Protein AF-A0A5C2HHF9-F1 (afdb_monomer_lite)

Structure (mmCIF, N/CA/C/O backbone):
data_AF-A0A5C2HHF9-F1
#
_entry.id   AF-A0A5C2HHF9-F1
#
loop_
_atom_site.group_PDB
_atom_site.id
_atom_site.type_symbol
_atom_site.label_atom_id
_atom_site.label_alt_id
_atom_site.label_comp_id
_atom_site.label_asym_id
_atom_site.label_entity_id
_atom_site.label_seq_id
_atom_site.pdbx_PDB_ins_code
_atom_site.Cartn_x
_atom_site.Cartn_y
_atom_site.Cartn_z
_atom_site.occupancy
_atom_site.B_iso_or_equiv
_atom_site.auth_seq_id
_atom_site.auth_comp_id
_atom_site.auth_asym_id
_atom_site.auth_atom_id
_atom_site.pdbx_PDB_model_num
ATOM 1 N N . MET A 1 1 ? 2.596 21.472 21.378 1.00 38.34 1 MET A N 1
ATOM 2 C CA . MET A 1 1 ? 2.344 20.037 21.620 1.00 38.34 1 MET A CA 1
ATOM 3 C C . MET A 1 1 ? 0.840 19.852 21.558 1.00 38.34 1 MET A C 1
ATOM 5 O O . MET A 1 1 ? 0.158 20.350 22.442 1.00 38.34 1 MET A O 1
ATOM 9 N N . ASN A 1 2 ? 0.321 19.282 20.470 1.00 41.94 2 ASN A N 1
ATOM 10 C CA . ASN A 1 2 ? -1.107 18.980 20.366 1.00 41.94 2 ASN A CA 1
ATOM 11 C C . ASN A 1 2 ? -1.392 17.816 21.315 1.00 41.94 2 ASN A C 1
ATOM 13 O O . ASN A 1 2 ? -0.843 16.734 21.125 1.00 41.94 2 ASN A O 1
ATOM 17 N N . SER A 1 3 ? -2.190 18.046 22.356 1.00 51.16 3 SER A N 1
ATOM 18 C CA . SER A 1 3 ? -2.715 16.952 23.170 1.00 51.16 3 SER A CA 1
ATOM 19 C C . SER A 1 3 ? -3.485 15.994 22.254 1.00 51.16 3 SER A C 1
ATOM 21 O O . SER A 1 3 ? -4.257 16.481 21.419 1.00 51.16 3 SER A O 1
ATOM 23 N N . PRO A 1 4 ? -3.300 14.666 22.368 1.00 59.84 4 PRO A N 1
ATOM 24 C CA . PRO A 1 4 ? -4.126 13.726 21.628 1.00 59.84 4 PRO A CA 1
ATOM 25 C C . PRO A 1 4 ? -5.581 14.012 21.994 1.00 59.84 4 PRO A C 1
ATOM 27 O O . PRO A 1 4 ? -5.939 14.065 23.172 1.00 59.84 4 PRO A O 1
ATOM 30 N N . SER A 1 5 ? -6.395 14.310 20.985 1.00 61.56 5 SER A N 1
ATOM 31 C CA . SER A 1 5 ? -7.818 14.558 21.184 1.00 61.56 5 SER A CA 1
ATOM 32 C C . SER A 1 5 ? -8.440 13.254 21.665 1.00 61.56 5 SER A C 1
ATOM 34 O O . SER A 1 5 ? -8.546 12.297 20.904 1.00 61.56 5 SER A O 1
ATOM 36 N N . THR A 1 6 ? -8.780 13.185 22.948 1.00 74.19 6 THR A N 1
ATOM 37 C CA . THR A 1 6 ? -9.509 12.050 23.503 1.00 74.19 6 THR A CA 1
ATOM 38 C C . THR A 1 6 ? -10.908 12.019 22.908 1.00 74.19 6 THR A C 1
ATOM 40 O O . THR A 1 6 ? -11.568 13.053 22.765 1.00 74.19 6 THR A O 1
ATOM 43 N N . ILE A 1 7 ? -11.363 10.821 22.542 1.00 79.81 7 ILE A N 1
ATOM 44 C CA . ILE A 1 7 ? -12.740 10.609 22.101 1.00 79.81 7 ILE A CA 1
ATOM 45 C C . ILE A 1 7 ? -13.680 11.077 23.218 1.00 79.81 7 ILE A C 1
ATOM 47 O O . ILE A 1 7 ? -13.432 10.835 24.399 1.00 79.81 7 ILE A O 1
ATOM 51 N N . ASN A 1 8 ? -14.756 11.778 22.847 1.00 88.31 8 ASN A N 1
ATOM 52 C CA . ASN A 1 8 ? -15.758 12.237 23.803 1.00 88.31 8 ASN A CA 1
ATOM 53 C C . ASN A 1 8 ? -16.368 11.020 24.537 1.00 88.31 8 ASN A C 1
ATOM 55 O O . ASN A 1 8 ? -17.018 10.199 23.886 1.00 88.31 8 ASN A O 1
ATOM 59 N N . PRO A 1 9 ? -16.254 10.917 25.876 1.00 88.25 9 PRO A N 1
ATOM 60 C CA . PRO A 1 9 ? -16.752 9.757 26.620 1.00 88.25 9 PRO A CA 1
ATOM 61 C C . PRO A 1 9 ? -18.261 9.524 26.475 1.00 88.25 9 PRO A C 1
ATOM 63 O O . PRO A 1 9 ? -18.741 8.399 26.598 1.00 88.25 9 PRO A O 1
ATOM 66 N N . GLN A 1 10 ? -19.034 10.587 26.229 1.00 90.62 10 GLN A N 1
ATOM 67 C CA . GLN A 1 10 ? -20.471 10.475 25.992 1.00 90.62 10 GLN A CA 1
ATOM 68 C C . GLN A 1 10 ? -20.766 9.856 24.624 1.00 90.62 10 GLN A C 1
ATOM 70 O O . GLN A 1 10 ? -21.695 9.061 24.508 1.00 90.62 10 GLN A O 1
ATOM 75 N N . PHE A 1 11 ? -19.968 10.198 23.610 1.00 90.62 11 PHE A N 1
ATOM 76 C CA . PHE A 1 11 ? -20.061 9.590 22.287 1.00 90.62 11 PHE A CA 1
ATOM 77 C C . PHE A 1 11 ? -19.707 8.105 22.360 1.00 90.62 11 PHE A C 1
ATOM 79 O O . PHE A 1 11 ? -20.483 7.280 21.895 1.00 90.62 11 PHE A O 1
ATOM 86 N N . GLU A 1 12 ? -18.605 7.759 23.031 1.00 90.19 12 GLU A N 1
ATOM 87 C CA . GLU A 1 12 ? -18.181 6.367 23.212 1.00 90.19 12 GLU A CA 1
ATOM 88 C C . GLU A 1 12 ? -19.276 5.514 23.869 1.00 90.19 12 GLU A C 1
ATOM 90 O O . GLU A 1 12 ? -19.665 4.483 23.329 1.00 90.19 12 GLU A O 1
ATOM 95 N N . LYS A 1 13 ? -19.891 5.999 24.956 1.00 90.19 13 LYS A N 1
ATOM 96 C CA . LYS A 1 13 ? -21.026 5.309 25.597 1.00 90.19 13 LYS A CA 1
ATOM 97 C C . LYS A 1 13 ? -22.228 5.099 24.674 1.00 90.19 13 LYS A C 1
ATOM 99 O O . LYS A 1 13 ? -22.957 4.129 24.862 1.00 90.19 13 LYS A O 1
ATOM 104 N N . GLN A 1 14 ? -22.471 6.012 23.734 1.00 92.94 14 GLN A N 1
ATOM 105 C CA . GLN A 1 14 ? -23.592 5.919 22.797 1.00 92.94 14 GLN A CA 1
ATOM 106 C C . GLN A 1 14 ? -23.310 4.940 21.658 1.00 92.94 14 GLN A C 1
ATOM 108 O O . GLN A 1 14 ? -24.219 4.223 21.248 1.00 92.94 14 GLN A O 1
ATOM 113 N N . VAL A 1 15 ? -22.076 4.902 21.151 1.00 93.50 15 VAL A N 1
ATOM 114 C CA . VAL A 1 15 ? -21.739 4.080 19.983 1.00 93.50 15 VAL A CA 1
ATOM 115 C C . VAL A 1 15 ? -21.319 2.663 20.344 1.00 93.50 15 VAL A C 1
ATOM 117 O O . VAL A 1 15 ? -21.599 1.767 19.562 1.00 93.50 15 VAL A O 1
ATOM 120 N N . THR A 1 16 ? -20.724 2.415 21.516 1.00 91.38 16 THR A N 1
ATOM 121 C CA . THR A 1 16 ? -20.263 1.068 21.898 1.00 91.38 16 THR A CA 1
ATOM 122 C C . THR A 1 16 ? -21.353 -0.011 21.800 1.00 91.38 16 THR A C 1
ATOM 124 O O . THR A 1 16 ? -21.065 -1.058 21.228 1.00 91.38 16 THR A O 1
ATOM 127 N N . PRO A 1 17 ? -22.605 0.195 22.262 1.00 94.06 17 PRO A N 1
ATOM 128 C CA . PRO A 1 17 ? -23.659 -0.806 22.081 1.00 94.06 17 PRO A CA 1
ATOM 129 C C . PRO A 1 17 ? -23.962 -1.099 20.607 1.00 94.06 17 PRO A C 1
ATOM 131 O O . PRO A 1 17 ? -24.108 -2.259 20.241 1.00 94.06 17 PRO A O 1
ATOM 134 N N . LEU A 1 18 ? -23.992 -0.060 19.764 1.00 94.94 18 LEU A N 1
ATOM 135 C CA . LEU A 1 18 ? -24.214 -0.204 18.323 1.00 94.94 18 LEU A CA 1
ATOM 136 C C . LEU A 1 18 ? -23.054 -0.956 17.666 1.00 94.94 18 LEU A C 1
ATOM 138 O O . LEU A 1 18 ? -23.274 -1.860 16.874 1.00 94.94 18 LEU A O 1
ATOM 142 N N . LEU A 1 19 ? -21.814 -0.621 18.022 1.00 95.31 19 LEU A N 1
ATOM 143 C CA . LEU A 1 19 ? -20.618 -1.290 17.513 1.00 95.31 19 LEU A CA 1
ATOM 144 C C . LEU A 1 19 ? -20.603 -2.781 17.870 1.00 95.31 19 LEU A C 1
ATOM 146 O O . LEU A 1 19 ? -20.310 -3.606 17.005 1.00 95.31 19 LEU A O 1
ATOM 150 N N . SER A 1 20 ? -21.025 -3.136 19.084 1.00 94.06 20 SER A N 1
ATOM 151 C CA . SER A 1 20 ? -21.193 -4.533 19.491 1.00 94.06 20 SER A CA 1
ATOM 152 C C . SER A 1 20 ? -22.221 -5.288 18.639 1.00 94.06 20 SER A C 1
ATOM 154 O O . SER A 1 20 ? -22.010 -6.466 18.358 1.00 94.06 20 SER A O 1
ATOM 156 N N . GLU A 1 21 ? -23.306 -4.641 18.191 1.00 95.50 21 GLU A N 1
ATOM 157 C CA . GLU A 1 21 ? -24.286 -5.253 17.271 1.00 95.50 21 GLU A CA 1
ATOM 158 C C . GLU A 1 21 ? -23.678 -5.565 15.893 1.00 95.50 21 GLU A C 1
ATOM 160 O O . GLU A 1 21 ? -24.086 -6.527 15.244 1.00 95.50 21 GLU A O 1
ATOM 165 N N . PHE A 1 22 ? -22.667 -4.799 15.474 1.00 93.88 22 PHE A N 1
ATOM 166 C CA . PHE A 1 22 ? -21.891 -5.042 14.254 1.00 93.88 22 PHE A CA 1
ATOM 167 C C . PHE A 1 22 ? -20.679 -5.967 14.463 1.00 93.88 22 PHE A C 1
ATOM 169 O O . PHE A 1 22 ? -19.947 -6.225 13.512 1.00 93.88 22 PHE A O 1
ATOM 176 N N . GLY A 1 23 ? -20.480 -6.498 15.675 1.00 93.75 23 GLY A N 1
ATOM 177 C CA . GLY A 1 23 ? -19.404 -7.441 15.996 1.00 93.75 23 GLY A CA 1
ATOM 178 C C . GLY A 1 23 ? -18.133 -6.820 16.583 1.00 93.75 23 GLY A C 1
ATOM 179 O O . GLY A 1 23 ? -17.238 -7.572 16.954 1.00 93.75 23 GLY A O 1
ATOM 180 N N . TYR A 1 24 ? -18.069 -5.495 16.744 1.00 93.62 24 TYR A N 1
ATOM 181 C CA . TYR A 1 24 ? -16.912 -4.783 17.301 1.00 93.62 24 TYR A CA 1
ATOM 182 C C . TYR A 1 24 ? -16.947 -4.759 18.838 1.00 93.62 24 TYR A C 1
ATOM 184 O O . TYR A 1 24 ? -17.372 -3.778 19.460 1.00 93.62 24 TYR A O 1
ATOM 192 N N . GLN A 1 25 ? -16.523 -5.851 19.473 1.00 90.50 25 GLN A N 1
ATOM 193 C CA . GLN A 1 25 ? -16.536 -5.994 20.936 1.00 90.50 25 GLN A CA 1
ATOM 194 C C . GLN A 1 25 ? -15.485 -5.125 21.648 1.00 90.50 25 GLN A C 1
ATOM 196 O O . GLN A 1 25 ? -15.669 -4.763 22.811 1.00 90.50 25 GLN A O 1
ATOM 201 N N . GLY A 1 26 ? -14.410 -4.749 20.955 1.00 86.31 26 GLY A N 1
ATOM 202 C CA . GLY A 1 26 ? -13.392 -3.790 21.385 1.00 86.31 26 GLY A CA 1
ATOM 203 C C . GLY A 1 26 ? -13.798 -2.323 21.192 1.00 86.31 26 GLY A C 1
ATOM 204 O O . GLY A 1 26 ? -12.993 -1.420 21.441 1.00 86.31 26 GLY A O 1
ATOM 205 N N . GLY A 1 27 ? -15.037 -2.064 20.759 1.00 89.94 27 GLY A N 1
ATOM 206 C CA . GLY A 1 27 ? -15.594 -0.724 20.597 1.00 89.94 27 GLY A CA 1
ATOM 207 C C . GLY A 1 27 ? -14.914 0.073 19.483 1.00 89.94 27 GLY A C 1
ATOM 208 O O . GLY A 1 27 ? -14.575 -0.456 18.426 1.00 89.94 27 GLY A O 1
ATOM 209 N N . ILE A 1 28 ? -14.725 1.379 19.704 1.00 91.00 28 ILE A N 1
ATOM 210 C CA . ILE A 1 28 ? -14.206 2.286 18.666 1.00 91.00 28 ILE A CA 1
ATOM 211 C C . ILE A 1 28 ? -12.768 1.928 18.261 1.00 91.00 28 ILE A C 1
ATOM 213 O O . ILE A 1 28 ? -12.428 2.099 17.093 1.00 91.00 28 ILE A O 1
ATOM 217 N N . LYS A 1 29 ? -11.929 1.430 19.187 1.00 89.38 29 LYS A N 1
ATOM 218 C CA . LYS A 1 29 ? -10.539 1.052 18.863 1.00 89.38 29 LYS A CA 1
ATOM 219 C C . LYS A 1 29 ? -10.521 -0.012 17.764 1.00 89.38 29 LYS A C 1
ATOM 221 O O . LYS A 1 29 ? -9.847 0.188 16.760 1.00 89.38 29 LYS A O 1
ATOM 226 N N . GLU A 1 30 ? -11.292 -1.083 17.942 1.00 91.44 30 GLU A N 1
ATOM 227 C CA . GLU A 1 30 ? -11.367 -2.194 16.986 1.00 91.44 30 GLU A CA 1
ATOM 228 C C . GLU A 1 30 ? -11.910 -1.728 15.629 1.00 91.44 30 GLU A C 1
ATOM 230 O O . GLU A 1 30 ? -11.282 -1.970 14.604 1.00 91.44 30 GLU A O 1
ATOM 235 N N . LEU A 1 31 ? -12.999 -0.945 15.617 1.00 93.31 31 LEU A N 1
ATOM 236 C CA . LEU A 1 31 ? -13.534 -0.366 14.378 1.00 93.31 31 LEU A CA 1
ATOM 237 C C . LEU A 1 31 ? -12.481 0.460 13.621 1.00 93.31 31 LEU A C 1
ATOM 239 O O . LEU A 1 31 ? -12.371 0.372 12.399 1.00 93.31 31 LEU A O 1
ATOM 243 N N . VAL A 1 32 ? -11.734 1.305 14.335 1.00 92.56 32 VAL A N 1
ATOM 244 C CA . VAL A 1 32 ? -10.707 2.158 13.725 1.00 92.56 32 VAL A CA 1
ATOM 245 C C . VAL A 1 32 ? -9.543 1.317 13.205 1.00 92.56 32 VAL A C 1
ATOM 247 O O . VAL A 1 32 ? -9.077 1.583 12.099 1.00 92.56 32 VAL A O 1
ATOM 250 N N . GLN A 1 33 ? -9.097 0.303 13.952 1.00 93.50 33 GLN A N 1
ATOM 251 C CA . GLN A 1 33 ? -8.047 -0.618 13.505 1.00 93.50 33 GLN A CA 1
ATOM 252 C C . GLN A 1 33 ? -8.461 -1.354 12.224 1.00 93.50 33 GLN A C 1
ATOM 254 O O . GLN A 1 33 ? -7.700 -1.354 11.255 1.00 93.50 33 GLN A O 1
ATOM 259 N N . ASP A 1 34 ? -9.682 -1.881 12.160 1.00 94.19 34 ASP A N 1
ATOM 260 C CA . ASP A 1 34 ? -10.198 -2.564 10.970 1.00 94.19 34 ASP A CA 1
ATOM 261 C C . ASP A 1 34 ? -10.313 -1.621 9.772 1.00 94.19 34 ASP A C 1
ATOM 263 O O . ASP A 1 34 ? -9.869 -1.941 8.667 1.00 94.19 34 ASP A O 1
ATOM 267 N N . GLN A 1 35 ? -10.857 -0.419 9.979 1.00 95.50 35 GLN A N 1
ATOM 268 C CA . GLN A 1 35 ? -10.998 0.560 8.906 1.00 95.50 35 GLN A CA 1
ATOM 269 C C . GLN A 1 35 ? -9.635 1.002 8.35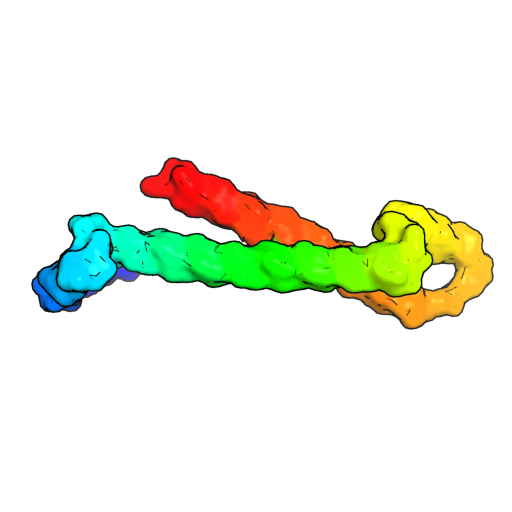8 1.00 95.50 35 GLN A C 1
ATOM 271 O O . GLN A 1 35 ? -9.467 1.111 7.141 1.00 95.50 35 GLN A O 1
ATOM 276 N N . LEU A 1 36 ? -8.653 1.240 9.232 1.00 96.50 36 LEU A N 1
ATOM 277 C CA . LEU A 1 36 ? -7.288 1.569 8.822 1.00 96.50 36 LEU A CA 1
ATOM 278 C C . LEU A 1 36 ? -6.639 0.405 8.072 1.00 96.50 36 LEU A C 1
ATOM 280 O O . LEU A 1 36 ? -6.044 0.628 7.019 1.00 96.50 36 LEU A O 1
ATOM 284 N N . THR A 1 37 ? -6.817 -0.826 8.552 1.00 96.88 37 THR A N 1
ATOM 285 C CA . THR A 1 37 ? -6.330 -2.043 7.889 1.00 96.88 37 THR A CA 1
ATOM 286 C C . THR A 1 37 ? -6.894 -2.152 6.474 1.00 96.88 37 THR A C 1
ATOM 288 O O . THR A 1 37 ? -6.139 -2.287 5.515 1.00 96.88 37 THR A O 1
ATOM 291 N N . LEU A 1 38 ? -8.210 -2.000 6.298 1.00 97.44 38 LEU A N 1
ATOM 292 C CA . LEU A 1 38 ? -8.844 -2.039 4.977 1.00 97.44 38 LEU A CA 1
ATOM 293 C C . LEU A 1 38 ? -8.315 -0.942 4.043 1.00 97.44 38 LEU A C 1
ATOM 295 O O . LEU A 1 38 ? -8.062 -1.193 2.863 1.00 97.44 38 LEU A O 1
ATOM 299 N N . MET A 1 39 ? -8.116 0.273 4.559 1.00 97.81 39 MET A N 1
ATOM 300 C CA . MET A 1 39 ? -7.567 1.385 3.779 1.00 97.81 39 MET A CA 1
ATOM 301 C C . MET A 1 39 ? -6.120 1.126 3.346 1.00 97.81 39 MET A C 1
ATOM 303 O O . MET A 1 39 ? -5.781 1.368 2.186 1.00 97.81 39 MET A O 1
ATOM 307 N N . LEU A 1 40 ? -5.280 0.618 4.249 1.00 98.06 40 LEU A N 1
ATOM 308 C CA . LEU A 1 40 ? -3.894 0.262 3.951 1.00 98.06 40 LEU A CA 1
ATOM 309 C C . LEU A 1 40 ? -3.826 -0.881 2.939 1.00 98.06 40 LEU A C 1
ATOM 311 O O . LEU A 1 40 ? -3.085 -0.776 1.964 1.00 98.06 40 LEU A O 1
ATOM 315 N N . GLN A 1 41 ? -4.644 -1.923 3.109 1.00 98.25 41 GLN A N 1
ATOM 316 C CA . GLN A 1 41 ? -4.706 -3.044 2.174 1.00 98.25 41 GLN A CA 1
ATOM 317 C C . GLN A 1 41 ? -5.111 -2.571 0.776 1.00 98.25 41 GLN A C 1
ATOM 319 O O . GLN A 1 41 ? -4.445 -2.897 -0.199 1.00 98.25 41 GLN A O 1
ATOM 324 N N . SER A 1 42 ? -6.130 -1.713 0.681 1.00 98.44 42 SER A N 1
ATOM 325 C CA . SER A 1 42 ? -6.553 -1.129 -0.594 1.00 98.44 42 SER A CA 1
ATOM 326 C C . SER A 1 42 ? -5.422 -0.368 -1.297 1.00 98.44 42 SER A C 1
ATOM 328 O O . SER A 1 42 ? -5.272 -0.465 -2.516 1.00 98.44 42 SER A O 1
ATOM 330 N N . LYS A 1 43 ? -4.597 0.374 -0.543 1.00 98.50 43 LYS A N 1
ATOM 331 C CA . LYS A 1 43 ? -3.421 1.063 -1.092 1.00 98.50 43 LYS A CA 1
ATOM 332 C C . LYS A 1 43 ? -2.328 0.090 -1.524 1.00 98.50 43 LYS A C 1
ATOM 334 O O . LYS A 1 43 ? -1.762 0.277 -2.596 1.00 98.50 43 LYS A O 1
ATOM 339 N N . ILE A 1 44 ? -2.054 -0.939 -0.728 1.0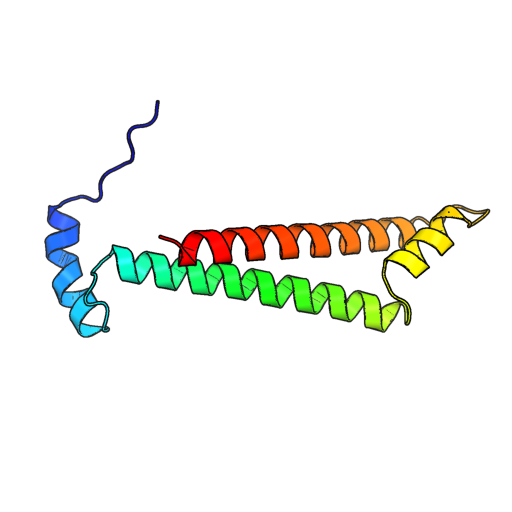0 98.62 44 ILE A N 1
ATOM 340 C CA . ILE A 1 44 ? -1.086 -1.992 -1.057 1.00 98.62 44 ILE A CA 1
ATOM 341 C C . ILE A 1 44 ? -1.478 -2.682 -2.367 1.00 98.62 44 ILE A C 1
ATOM 343 O O . ILE A 1 44 ? -0.659 -2.738 -3.283 1.00 98.62 44 ILE A O 1
ATOM 347 N N . ASP A 1 45 ? -2.729 -3.131 -2.485 1.00 98.44 45 ASP A N 1
ATOM 348 C CA . ASP A 1 45 ? -3.239 -3.825 -3.672 1.00 98.44 45 ASP A CA 1
ATOM 349 C C . ASP A 1 45 ? -3.129 -2.947 -4.925 1.00 98.44 45 ASP A C 1
ATOM 351 O O . ASP A 1 45 ? -2.718 -3.408 -5.990 1.00 98.44 45 ASP A O 1
ATOM 355 N N . HIS A 1 46 ? -3.445 -1.657 -4.787 1.00 98.38 46 HIS A N 1
ATOM 356 C CA . HIS A 1 46 ? -3.329 -0.685 -5.868 1.00 98.38 46 HIS A CA 1
ATOM 357 C C . HIS A 1 46 ? -1.890 -0.561 -6.391 1.00 98.38 46 HIS A C 1
ATOM 359 O O . HIS A 1 46 ? -1.667 -0.758 -7.585 1.00 98.38 46 HIS A O 1
ATOM 365 N N . TYR A 1 47 ? -0.902 -0.312 -5.525 1.00 98.44 47 TYR A N 1
ATOM 366 C CA . TYR A 1 47 ? 0.489 -0.168 -5.977 1.00 98.44 47 TYR A CA 1
ATOM 367 C C . TYR A 1 47 ? 1.108 -1.493 -6.435 1.00 98.44 47 TYR A C 1
A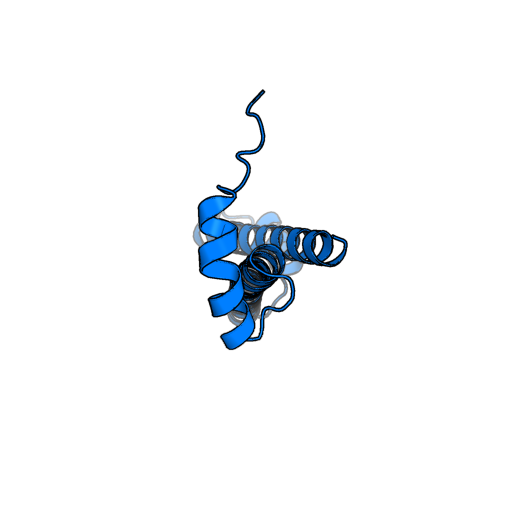TOM 369 O O . TYR A 1 47 ? 1.938 -1.503 -7.343 1.00 98.44 47 TYR A O 1
ATOM 377 N N . GLN A 1 48 ? 0.689 -2.629 -5.867 1.00 98.25 48 GLN A N 1
ATOM 378 C CA . GLN A 1 48 ? 1.063 -3.943 -6.397 1.00 98.25 48 GLN A CA 1
ATOM 379 C C . GLN A 1 48 ? 0.569 -4.126 -7.835 1.00 98.25 48 GLN A C 1
ATOM 381 O O . GLN A 1 48 ? 1.329 -4.603 -8.682 1.00 98.25 48 GLN A O 1
ATOM 386 N N . ALA A 1 49 ? -0.672 -3.721 -8.122 1.00 98.00 49 ALA A N 1
ATOM 387 C CA . ALA A 1 49 ? -1.228 -3.769 -9.467 1.00 98.00 49 ALA A CA 1
ATOM 388 C C . ALA A 1 49 ? -0.489 -2.823 -10.428 1.00 98.00 49 ALA A C 1
ATOM 390 O O . ALA A 1 49 ? -0.142 -3.245 -11.527 1.00 98.00 49 ALA A O 1
ATOM 391 N N . GLU A 1 50 ? -0.177 -1.589 -10.020 1.00 96.94 50 GLU A N 1
ATOM 392 C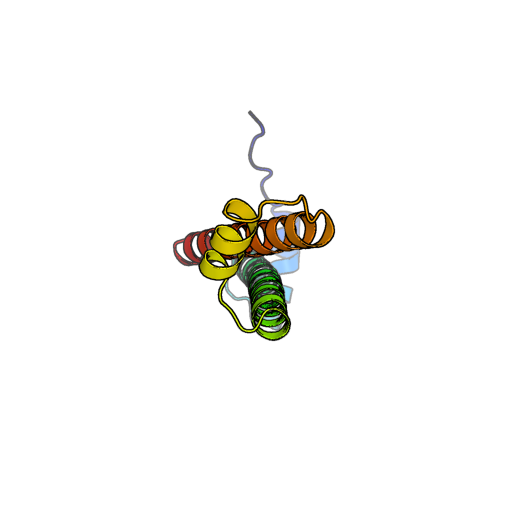 CA . GLU A 1 50 ? 0.608 -0.654 -10.844 1.00 96.94 50 GLU A CA 1
ATOM 393 C C . GLU A 1 50 ? 1.999 -1.204 -11.183 1.00 96.94 50 GLU A C 1
ATOM 395 O O . GLU A 1 50 ? 2.392 -1.234 -12.348 1.00 96.94 50 GLU A O 1
ATOM 400 N N . ILE A 1 51 ? 2.723 -1.735 -10.193 1.00 96.56 51 ILE A N 1
ATOM 401 C CA . ILE A 1 51 ? 4.030 -2.374 -10.408 1.00 96.56 51 ILE A CA 1
ATOM 402 C C . ILE A 1 51 ? 3.915 -3.559 -11.374 1.00 96.56 51 ILE A C 1
ATOM 404 O O . ILE A 1 51 ? 4.792 -3.755 -12.217 1.00 96.56 51 ILE A O 1
ATOM 408 N N . ALA A 1 52 ? 2.855 -4.364 -11.257 1.00 95.69 52 ALA A N 1
ATOM 409 C CA . ALA A 1 52 ? 2.614 -5.480 -12.164 1.00 95.69 52 ALA A CA 1
ATOM 410 C C . ALA A 1 52 ? 2.338 -5.003 -13.599 1.00 95.69 52 ALA A C 1
ATOM 412 O O . ALA A 1 52 ? 2.853 -5.607 -14.541 1.00 95.69 52 ALA A O 1
ATOM 413 N N . LEU A 1 53 ? 1.592 -3.907 -13.769 1.00 95.19 53 LEU A N 1
ATOM 414 C CA . LEU A 1 53 ? 1.338 -3.298 -15.075 1.00 95.19 53 LEU A CA 1
ATOM 415 C C . LEU A 1 53 ? 2.628 -2.787 -15.717 1.00 95.19 53 LEU A C 1
ATOM 417 O O . LEU A 1 53 ? 2.856 -3.075 -16.891 1.00 95.19 53 LEU A O 1
ATOM 421 N N . TYR A 1 54 ? 3.499 -2.111 -14.963 1.00 93.62 54 TYR A N 1
ATOM 422 C CA . TYR A 1 54 ? 4.788 -1.668 -15.496 1.00 93.62 54 TYR A CA 1
ATOM 423 C C . TYR A 1 54 ? 5.640 -2.845 -15.968 1.00 93.62 54 TYR A C 1
ATOM 425 O O . TYR A 1 54 ? 6.079 -2.836 -17.115 1.00 93.62 54 TYR A O 1
ATOM 433 N N . ARG A 1 55 ? 5.766 -3.902 -15.151 1.00 92.44 55 ARG A N 1
ATOM 434 C CA . ARG A 1 55 ? 6.471 -5.142 -15.536 1.00 92.44 55 ARG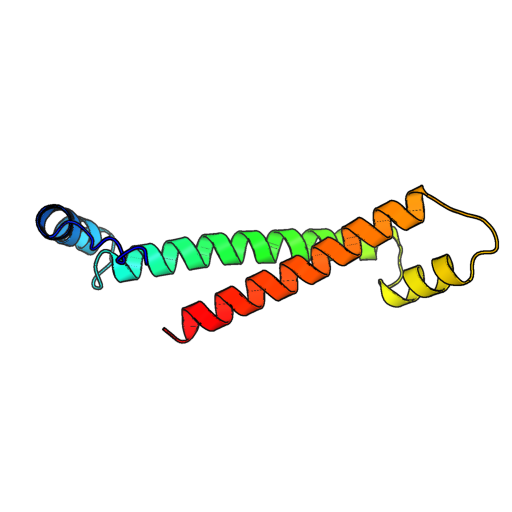 A CA 1
ATOM 435 C C . ARG A 1 55 ? 5.894 -5.779 -16.793 1.00 92.44 55 ARG A C 1
ATOM 437 O O . ARG A 1 55 ? 6.634 -6.275 -17.635 1.00 92.44 55 ARG A O 1
ATOM 444 N N . GLN A 1 56 ? 4.569 -5.798 -16.918 1.00 92.88 56 GLN A N 1
ATOM 445 C CA . GLN A 1 56 ? 3.906 -6.364 -18.087 1.00 92.88 56 GLN A CA 1
ATOM 446 C C . GLN A 1 56 ? 4.174 -5.536 -19.352 1.00 92.88 56 GLN A C 1
ATOM 448 O O . GLN A 1 56 ? 4.328 -6.109 -20.428 1.00 92.88 56 GLN A O 1
ATOM 453 N N . GLN A 1 57 ? 4.209 -4.206 -19.235 1.00 89.31 57 GLN A N 1
ATOM 454 C CA . GLN A 1 57 ? 4.449 -3.294 -20.355 1.00 89.31 57 GLN A CA 1
ATOM 455 C C . GLN A 1 57 ? 5.908 -3.298 -20.816 1.00 89.31 57 GLN A C 1
ATOM 457 O O . GLN A 1 57 ? 6.155 -3.225 -22.018 1.00 89.31 57 GLN A O 1
ATOM 462 N N . SER A 1 58 ? 6.862 -3.365 -19.884 1.00 85.25 58 SER A N 1
ATOM 463 C CA . SER A 1 58 ? 8.293 -3.414 -20.199 1.00 85.25 58 SER A CA 1
ATOM 464 C C . SER A 1 58 ? 8.751 -4.798 -20.650 1.00 85.25 58 SER A C 1
ATOM 466 O O . SER A 1 58 ? 9.651 -4.891 -21.473 1.00 85.25 58 SER A O 1
ATOM 468 N N . GLY A 1 59 ? 8.174 -5.873 -20.103 1.00 87.75 59 GLY A N 1
ATOM 469 C CA . GLY A 1 59 ? 8.684 -7.241 -20.262 1.00 87.75 59 GLY A CA 1
ATOM 470 C C . GLY A 1 59 ? 9.916 -7.553 -19.398 1.00 87.75 59 GLY A C 1
ATOM 471 O O . GLY A 1 59 ? 10.247 -8.722 -19.215 1.00 87.75 59 GLY A O 1
ATOM 472 N N . ASP A 1 60 ? 10.525 -6.521 -18.821 1.00 88.50 60 ASP A N 1
ATOM 473 C CA . ASP A 1 60 ? 11.684 -6.562 -17.932 1.00 88.50 60 ASP A CA 1
ATOM 474 C C . ASP A 1 60 ? 11.319 -6.051 -16.529 1.00 88.50 60 ASP A C 1
ATOM 476 O O . ASP A 1 60 ? 10.279 -5.416 -16.325 1.00 88.50 60 ASP A O 1
ATOM 480 N N . ASP A 1 61 ? 12.176 -6.307 -15.543 1.00 91.38 61 ASP A N 1
ATOM 481 C CA . ASP A 1 61 ? 12.063 -5.707 -14.218 1.00 91.38 61 ASP A CA 1
ATOM 482 C C . ASP A 1 61 ? 12.545 -4.243 -14.182 1.00 91.38 61 ASP A C 1
ATOM 484 O O . ASP A 1 61 ? 13.129 -3.712 -15.128 1.00 91.38 61 ASP A O 1
ATOM 488 N N . TYR A 1 62 ? 12.259 -3.564 -13.068 1.00 93.00 62 TYR A N 1
ATOM 489 C CA . TYR A 1 62 ? 12.591 -2.148 -12.904 1.00 93.00 62 TYR A CA 1
ATOM 490 C C . TYR A 1 62 ? 14.094 -1.884 -13.046 1.00 93.00 62 TYR A C 1
ATOM 492 O O . TYR A 1 62 ? 14.481 -0.903 -13.671 1.00 93.00 62 TYR A O 1
ATOM 500 N N . GLU A 1 63 ? 14.939 -2.736 -12.458 1.00 94.31 63 GLU A N 1
ATOM 501 C CA . GLU A 1 63 ? 16.384 -2.499 -12.425 1.00 94.31 63 GLU A CA 1
ATOM 502 C C . GLU A 1 63 ? 16.979 -2.661 -13.826 1.00 94.31 63 GLU A C 1
ATOM 504 O O . GLU A 1 63 ? 17.878 -1.924 -14.220 1.00 94.31 63 GLU A O 1
ATOM 509 N N . GLN A 1 64 ? 16.453 -3.594 -14.617 1.00 92.19 64 GLN A N 1
ATOM 510 C CA . GLN A 1 64 ? 16.832 -3.768 -16.016 1.00 92.19 64 GLN A CA 1
ATOM 511 C C . GLN A 1 64 ? 16.495 -2.531 -16.858 1.00 92.19 64 GLN A C 1
ATOM 513 O O . GLN A 1 64 ? 17.355 -2.048 -17.596 1.00 92.19 64 GLN A O 1
ATOM 518 N N . ILE A 1 65 ? 15.283 -1.986 -16.716 1.00 91.81 65 ILE A N 1
ATOM 519 C CA . ILE A 1 65 ? 14.865 -0.788 -17.456 1.00 91.81 65 ILE A CA 1
ATOM 520 C C . ILE A 1 65 ? 15.618 0.461 -16.987 1.00 91.81 65 ILE A C 1
ATOM 522 O O . ILE A 1 65 ? 15.996 1.286 -17.818 1.00 91.81 65 ILE A O 1
ATOM 526 N N . LEU A 1 66 ? 15.900 0.580 -15.688 1.00 93.25 66 LEU A N 1
ATOM 527 C CA . LEU A 1 66 ? 16.722 1.661 -15.151 1.00 93.25 66 LEU A CA 1
ATOM 528 C C . LEU A 1 66 ? 18.135 1.626 -15.744 1.00 93.25 66 LEU A C 1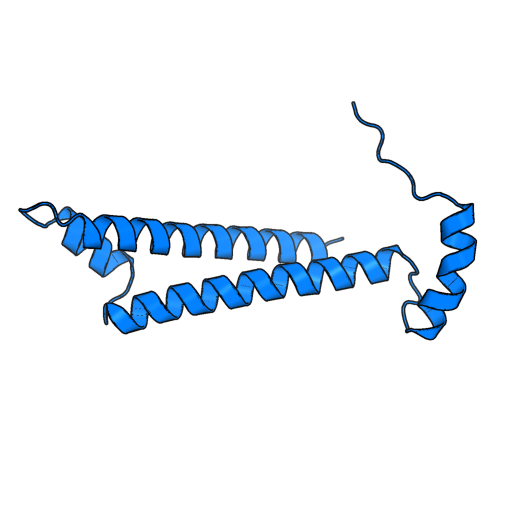
ATOM 530 O O . LEU A 1 66 ? 18.594 2.624 -16.288 1.00 93.25 66 LEU A O 1
ATOM 534 N N . ASN A 1 67 ? 18.794 0.464 -15.718 1.00 92.31 67 ASN A N 1
ATOM 535 C CA . ASN A 1 67 ? 20.127 0.304 -16.302 1.00 92.31 67 ASN A CA 1
ATOM 536 C C . ASN A 1 67 ? 20.132 0.616 -17.806 1.00 92.31 67 ASN A C 1
ATOM 538 O O . ASN A 1 67 ? 21.075 1.225 -18.312 1.00 92.31 67 ASN A O 1
ATOM 542 N N . TYR A 1 68 ? 19.082 0.207 -18.527 1.00 89.56 68 TYR A N 1
ATOM 543 C CA . TYR A 1 68 ? 18.921 0.548 -19.937 1.00 89.56 68 TYR A CA 1
ATOM 544 C C . TYR A 1 68 ? 18.849 2.067 -20.135 1.00 89.56 68 TYR A C 1
ATOM 546 O O . TYR A 1 68 ? 19.637 2.594 -20.921 1.00 89.56 68 TYR A O 1
ATOM 554 N N . ALA A 1 69 ? 17.983 2.760 -19.389 1.00 89.44 69 ALA A N 1
ATOM 555 C CA . ALA A 1 69 ? 17.830 4.212 -19.457 1.00 89.44 69 ALA A CA 1
ATOM 556 C C . ALA A 1 69 ? 19.138 4.949 -19.123 1.00 89.44 69 ALA A C 1
ATOM 558 O O . ALA A 1 69 ? 19.544 5.844 -19.857 1.00 89.44 69 ALA A O 1
ATOM 559 N N . GLU A 1 70 ? 19.854 4.523 -18.079 1.00 89.75 70 GLU A N 1
ATOM 560 C CA . GLU A 1 70 ? 21.139 5.117 -17.679 1.00 89.75 70 GLU A CA 1
ATOM 561 C C . GLU A 1 70 ? 22.256 4.887 -18.711 1.00 89.75 70 GLU A C 1
ATOM 563 O O . GLU A 1 70 ? 23.181 5.692 -18.831 1.00 89.75 70 GLU A O 1
ATOM 568 N N . SER A 1 71 ? 22.185 3.786 -19.463 1.00 89.06 71 SER A N 1
ATOM 569 C CA . SER A 1 71 ? 23.147 3.459 -20.523 1.00 89.06 71 SER A CA 1
ATOM 570 C C . SER A 1 71 ? 22.804 4.070 -21.885 1.00 89.06 71 SER A C 1
ATOM 572 O O . SER A 1 71 ? 23.616 3.999 -22.815 1.00 89.06 71 SER A O 1
ATOM 574 N N . ALA A 1 72 ? 21.607 4.645 -22.028 1.00 87.19 72 ALA A N 1
ATOM 575 C CA . ALA A 1 72 ? 21.131 5.188 -23.286 1.00 87.19 72 ALA A CA 1
ATOM 576 C C . ALA A 1 72 ? 21.924 6.446 -23.667 1.00 87.19 72 ALA A C 1
ATOM 578 O O . ALA A 1 72 ? 22.141 7.358 -22.875 1.00 87.19 72 ALA A O 1
ATOM 579 N N . THR A 1 73 ? 22.356 6.519 -24.926 1.00 81.19 73 THR A N 1
ATOM 580 C CA . THR A 1 73 ? 23.088 7.683 -25.456 1.00 81.19 73 THR A CA 1
ATOM 581 C C . THR A 1 73 ? 22.180 8.860 -25.820 1.00 81.19 73 THR A C 1
ATOM 583 O O . THR A 1 73 ? 22.675 9.903 -26.243 1.00 81.19 73 THR A O 1
ATOM 586 N N . SER A 1 74 ? 20.864 8.685 -25.719 1.00 85.81 74 SER A N 1
ATOM 587 C CA . SER A 1 74 ? 19.844 9.679 -26.050 1.00 85.81 74 SER A CA 1
ATOM 588 C C . SER A 1 74 ? 18.800 9.743 -24.944 1.00 85.81 74 SER A C 1
ATOM 590 O O . SER A 1 74 ? 18.365 8.693 -24.475 1.00 85.81 74 SER A O 1
ATOM 592 N N . GLU A 1 75 ? 18.380 10.958 -24.590 1.00 87.00 75 GLU A N 1
ATOM 593 C CA . GLU A 1 75 ? 17.296 11.196 -23.633 1.00 87.00 75 GLU A CA 1
ATOM 594 C C . GLU A 1 75 ? 15.970 10.646 -24.174 1.00 87.00 75 GLU A C 1
ATOM 596 O O . GLU A 1 75 ? 15.572 10.941 -25.306 1.00 87.00 75 GLU A O 1
ATOM 601 N N . ASP A 1 76 ? 15.295 9.856 -23.344 1.00 91.12 76 ASP A N 1
ATOM 602 C CA . ASP A 1 76 ? 13.942 9.357 -23.571 1.00 91.12 76 ASP A CA 1
ATOM 603 C C . ASP A 1 76 ? 13.074 9.780 -22.379 1.00 91.12 76 ASP A C 1
ATOM 605 O O . ASP A 1 76 ? 13.005 9.103 -21.354 1.00 91.12 76 ASP A O 1
ATOM 609 N N . PHE A 1 77 ? 12.443 10.948 -22.504 1.00 91.50 77 PHE A N 1
ATOM 610 C CA . PHE A 1 77 ? 11.634 11.541 -21.436 1.00 91.50 77 PHE A CA 1
ATOM 611 C C . PHE A 1 77 ? 10.428 10.672 -21.053 1.00 91.50 77 PHE A C 1
ATOM 613 O O . PHE A 1 77 ? 10.076 10.602 -19.879 1.00 91.50 77 PHE A O 1
ATOM 620 N N . ASP A 1 78 ? 9.827 9.962 -22.014 1.00 91.31 78 ASP A N 1
ATOM 621 C CA . ASP A 1 78 ? 8.689 9.076 -21.743 1.00 91.31 78 ASP A CA 1
ATOM 622 C C . ASP A 1 78 ? 9.123 7.868 -20.897 1.00 91.31 78 ASP A C 1
ATOM 624 O O . ASP A 1 78 ? 8.371 7.368 -20.051 1.00 91.31 78 ASP A O 1
ATOM 628 N N . LEU A 1 79 ? 10.343 7.380 -21.132 1.00 90.69 79 LEU A N 1
ATOM 629 C CA . LEU A 1 79 ? 10.953 6.325 -20.333 1.00 90.69 79 LEU A CA 1
ATOM 630 C C . LEU A 1 79 ? 11.292 6.810 -18.920 1.00 90.69 79 LEU A C 1
ATOM 632 O O . LEU A 1 79 ? 11.015 6.097 -17.953 1.00 90.69 79 LEU A O 1
ATOM 636 N N . GLU A 1 80 ? 11.863 8.007 -18.791 1.00 91.69 80 GLU A N 1
ATOM 637 C CA . GLU A 1 80 ? 12.195 8.610 -17.497 1.00 91.69 80 GLU A CA 1
ATOM 638 C C . GLU A 1 80 ? 10.951 8.861 -16.637 1.00 91.69 80 GLU A C 1
ATOM 640 O O . GLU A 1 80 ? 10.945 8.511 -15.454 1.00 91.69 80 GLU A O 1
ATOM 645 N N . ASP A 1 81 ? 9.876 9.397 -17.218 1.00 93.81 81 ASP A N 1
ATOM 646 C CA . ASP A 1 81 ? 8.605 9.611 -16.519 1.00 93.81 81 ASP A CA 1
ATOM 647 C C . ASP A 1 81 ? 8.021 8.282 -16.028 1.00 93.81 81 ASP A C 1
ATOM 649 O O . ASP A 1 81 ? 7.687 8.134 -14.850 1.00 93.81 81 ASP A O 1
ATOM 653 N N . ARG A 1 82 ? 8.012 7.254 -16.886 1.00 92.69 82 ARG A N 1
ATOM 654 C CA . ARG A 1 82 ? 7.554 5.912 -16.502 1.00 92.69 82 ARG A CA 1
ATOM 655 C C . ARG A 1 82 ? 8.403 5.303 -15.389 1.00 92.69 82 ARG A C 1
ATOM 657 O O . ARG A 1 82 ? 7.865 4.659 -14.489 1.00 92.69 82 ARG A O 1
ATOM 664 N N . LEU A 1 83 ? 9.724 5.474 -15.443 1.00 94.62 83 LEU A N 1
ATOM 665 C CA . LEU A 1 83 ? 10.631 5.012 -14.392 1.00 94.62 83 LEU A CA 1
ATOM 666 C C . LEU A 1 83 ? 10.374 5.745 -13.074 1.00 94.62 83 LEU A C 1
ATOM 668 O O . LEU A 1 83 ? 10.367 5.108 -12.021 1.00 94.62 83 LEU A O 1
ATOM 672 N N . ASN A 1 84 ? 10.112 7.051 -13.115 1.00 95.81 84 ASN A N 1
ATOM 673 C CA . ASN A 1 84 ? 9.754 7.822 -11.929 1.00 95.81 84 ASN A CA 1
ATOM 674 C C . ASN A 1 84 ? 8.438 7.335 -11.308 1.00 95.81 84 ASN A C 1
ATOM 676 O O . ASN A 1 84 ? 8.398 7.111 -10.095 1.00 95.81 84 ASN A O 1
ATOM 680 N N . ASP A 1 85 ? 7.404 7.100 -12.117 1.00 96.00 85 ASP A N 1
ATOM 681 C CA . ASP A 1 85 ? 6.121 6.579 -11.635 1.00 96.00 85 ASP A CA 1
ATOM 682 C C . ASP A 1 85 ? 6.267 5.169 -11.052 1.00 96.00 85 ASP A C 1
ATOM 684 O O . ASP A 1 85 ? 5.727 4.852 -9.988 1.00 96.00 85 ASP A O 1
ATOM 688 N N . TRP A 1 86 ? 7.061 4.315 -11.700 1.00 96.94 86 TRP A N 1
ATOM 689 C CA . TRP A 1 86 ? 7.321 2.971 -11.203 1.00 96.94 86 TRP A CA 1
ATOM 690 C C . TRP A 1 86 ? 8.121 2.995 -9.892 1.00 96.94 86 TRP A C 1
ATOM 692 O O . TRP A 1 86 ? 7.786 2.274 -8.944 1.00 96.94 86 TRP A O 1
ATOM 702 N N . ARG A 1 87 ? 9.140 3.857 -9.782 1.00 97.12 87 ARG A N 1
ATOM 703 C CA . ARG A 1 87 ? 9.873 4.063 -8.525 1.00 97.12 87 ARG A CA 1
ATOM 704 C C . ARG A 1 87 ? 8.916 4.488 -7.418 1.00 97.12 87 ARG A C 1
ATOM 706 O O . ARG A 1 87 ? 8.915 3.876 -6.351 1.00 97.12 87 ARG A O 1
ATOM 713 N N . PHE A 1 88 ? 8.074 5.480 -7.694 1.00 97.94 88 PHE A N 1
ATOM 714 C CA . PHE A 1 88 ? 7.096 5.987 -6.742 1.00 97.94 88 PHE A CA 1
ATOM 715 C C . PHE A 1 88 ? 6.146 4.883 -6.261 1.00 97.94 88 PHE A C 1
ATOM 717 O O . PHE A 1 88 ? 5.973 4.705 -5.055 1.00 97.94 88 PHE A O 1
ATOM 724 N N . ALA A 1 89 ? 5.603 4.070 -7.171 1.00 98.06 89 ALA A N 1
ATOM 725 C CA . ALA A 1 89 ? 4.734 2.954 -6.806 1.00 98.06 89 ALA A CA 1
ATOM 726 C C . ALA A 1 89 ? 5.434 1.942 -5.876 1.00 98.06 89 ALA A C 1
ATOM 728 O O . ALA A 1 89 ? 4.841 1.473 -4.901 1.00 98.06 89 ALA A O 1
ATOM 729 N N . ARG A 1 90 ? 6.718 1.632 -6.119 1.00 97.88 90 ARG A N 1
ATOM 730 C CA . ARG A 1 90 ? 7.522 0.751 -5.244 1.00 97.88 90 ARG A CA 1
ATOM 731 C C . ARG A 1 90 ? 7.742 1.353 -3.858 1.00 97.88 90 ARG A C 1
ATOM 733 O O . ARG A 1 90 ? 7.621 0.641 -2.859 1.00 97.88 90 ARG A O 1
ATOM 740 N N . GLU A 1 91 ? 8.069 2.639 -3.793 1.00 98.25 91 GLU A N 1
ATOM 741 C CA . GLU A 1 91 ? 8.287 3.356 -2.535 1.00 98.25 91 GLU A CA 1
ATOM 742 C C . GLU A 1 91 ? 7.002 3.417 -1.704 1.00 98.25 91 GLU A C 1
ATOM 744 O O . GLU A 1 91 ? 7.017 3.084 -0.516 1.00 98.25 91 GLU A O 1
ATOM 749 N N . MET A 1 92 ? 5.873 3.752 -2.333 1.00 98.44 92 MET A N 1
ATOM 750 C CA . MET A 1 92 ? 4.578 3.807 -1.660 1.00 98.44 92 MET A CA 1
ATOM 751 C C . MET A 1 92 ? 4.103 2.430 -1.202 1.00 98.44 92 MET A C 1
ATOM 753 O O . MET A 1 92 ? 3.588 2.308 -0.090 1.00 98.44 92 MET A O 1
ATOM 757 N N . LEU A 1 93 ? 4.325 1.379 -1.997 1.00 98.50 93 LEU A N 1
ATOM 758 C CA . LEU A 1 93 ? 4.046 0.008 -1.573 1.00 98.50 93 LEU A CA 1
ATOM 759 C C . LEU A 1 93 ? 4.809 -0.339 -0.287 1.00 98.50 93 LEU A C 1
ATOM 761 O O . LEU A 1 93 ? 4.199 -0.782 0.686 1.00 98.50 93 LEU A O 1
ATOM 765 N N . SER A 1 94 ? 6.122 -0.091 -0.265 1.00 98.25 94 SER A N 1
ATOM 766 C CA . SER A 1 94 ? 6.966 -0.335 0.911 1.00 98.25 94 SER A CA 1
ATOM 767 C C . SER A 1 94 ? 6.490 0.467 2.128 1.00 98.25 94 SER A C 1
ATOM 769 O O . SER A 1 94 ? 6.356 -0.070 3.229 1.00 98.25 94 SER A O 1
ATOM 771 N N . HIS A 1 95 ? 6.146 1.741 1.922 1.00 98.12 95 HIS A N 1
ATOM 772 C CA . HIS A 1 95 ? 5.619 2.616 2.965 1.00 98.12 95 HIS A CA 1
ATOM 773 C C . HIS A 1 95 ? 4.332 2.070 3.604 1.00 98.12 95 HIS A C 1
ATOM 775 O O . HIS A 1 95 ? 4.249 1.972 4.830 1.00 98.12 95 HIS A O 1
ATOM 781 N N . TYR A 1 96 ? 3.338 1.679 2.801 1.00 98.31 96 TYR A N 1
ATOM 782 C CA . TYR A 1 96 ? 2.070 1.171 3.330 1.00 98.31 96 TYR A CA 1
ATOM 783 C C . TYR A 1 96 ? 2.199 -0.219 3.952 1.00 98.31 96 TYR A C 1
ATOM 785 O O . TYR A 1 96 ? 1.539 -0.495 4.952 1.00 98.31 96 TYR A O 1
ATOM 793 N N . GLN A 1 97 ? 3.082 -1.074 3.431 1.00 98.06 97 GLN A N 1
ATOM 794 C CA . GLN A 1 97 ? 3.405 -2.353 4.070 1.00 98.06 97 GLN A CA 1
ATOM 795 C C . GLN A 1 97 ? 4.034 -2.151 5.454 1.00 98.06 97 GLN A C 1
ATOM 797 O O . GLN A 1 97 ? 3.673 -2.854 6.396 1.00 98.06 97 GLN A O 1
ATOM 802 N N . ALA A 1 98 ? 4.918 -1.160 5.607 1.00 97.50 98 ALA A N 1
ATOM 803 C CA . ALA A 1 98 ? 5.492 -0.816 6.905 1.00 97.50 98 ALA A CA 1
ATOM 804 C C . ALA A 1 98 ? 4.434 -0.278 7.885 1.00 97.50 98 ALA A C 1
ATOM 806 O O . ALA A 1 98 ? 4.439 -0.662 9.052 1.00 97.50 98 ALA A O 1
ATOM 807 N N . GLN A 1 99 ? 3.502 0.563 7.422 1.00 97.19 99 GLN A N 1
ATOM 808 C CA . GLN A 1 99 ? 2.385 1.038 8.251 1.00 97.19 99 GLN A CA 1
ATOM 809 C C . GLN A 1 99 ? 1.442 -0.096 8.668 1.00 97.19 99 GLN A C 1
ATOM 811 O O . GLN A 1 99 ? 1.003 -0.127 9.813 1.00 97.19 99 GLN A O 1
ATOM 816 N N . MET A 1 100 ? 1.163 -1.042 7.767 1.00 96.75 100 MET A N 1
ATOM 817 C CA . MET A 1 100 ? 0.358 -2.226 8.074 1.00 96.75 100 MET A CA 1
ATOM 818 C C . MET A 1 100 ? 1.017 -3.086 9.157 1.00 96.75 100 MET A C 1
ATOM 820 O O . MET A 1 100 ? 0.345 -3.516 10.089 1.00 96.75 100 MET A O 1
ATOM 824 N N . ALA A 1 101 ? 2.331 -3.308 9.060 1.00 95.12 101 ALA A N 1
ATOM 825 C CA . ALA A 1 101 ? 3.077 -4.055 10.070 1.00 95.12 101 ALA A CA 1
ATOM 826 C C . ALA A 1 101 ? 3.039 -3.357 11.439 1.00 95.12 101 ALA A C 1
ATOM 828 O O . ALA A 1 101 ? 2.764 -4.004 12.440 1.00 95.12 101 ALA A O 1
ATOM 829 N N . GLN A 1 102 ? 3.225 -2.033 11.473 1.00 94.31 102 GLN A N 1
ATOM 830 C CA . GLN A 1 102 ? 3.133 -1.255 12.714 1.00 94.31 102 GLN A CA 1
ATOM 831 C C . GLN A 1 102 ? 1.744 -1.337 13.356 1.00 94.31 102 GLN A C 1
ATOM 833 O O . GLN A 1 102 ? 1.649 -1.452 14.570 1.00 94.31 102 GLN A O 1
ATOM 838 N N . LEU A 1 103 ? 0.673 -1.305 12.555 1.00 92.06 103 LEU A N 1
ATOM 839 C CA . LEU A 1 103 ? -0.698 -1.406 13.059 1.00 92.06 103 LEU A CA 1
ATOM 840 C C . LEU A 1 103 ? -1.010 -2.788 13.656 1.00 92.06 103 LEU A C 1
ATOM 842 O O . LEU A 1 103 ? -1.840 -2.882 14.554 1.00 92.06 103 LEU A O 1
ATOM 846 N N . ALA A 1 104 ? -0.365 -3.847 13.158 1.00 84.06 104 ALA A N 1
ATOM 847 C CA . ALA A 1 104 ? -0.533 -5.211 13.660 1.00 84.06 104 ALA A CA 1
ATOM 848 C C . ALA A 1 104 ? 0.210 -5.472 14.986 1.00 84.06 104 ALA A C 1
ATOM 850 O O . ALA A 1 104 ? -0.128 -6.426 15.687 1.00 84.06 104 ALA A O 1
ATOM 851 N N . ASP A 1 105 ? 1.199 -4.638 15.321 1.00 77.62 105 ASP A N 1
ATOM 852 C CA . ASP A 1 105 ? 1.996 -4.736 16.549 1.00 77.62 105 ASP A CA 1
ATOM 853 C C . ASP A 1 105 ? 1.375 -3.959 17.751 1.00 77.62 105 ASP A C 1
ATOM 855 O O . ASP A 1 105 ? 1.918 -4.036 18.858 1.00 77.62 105 ASP A O 1
ATOM 859 N N . ASP A 1 106 ? 0.238 -3.259 17.558 1.00 58.22 106 ASP A N 1
ATOM 860 C CA . ASP A 1 106 ? -0.477 -2.356 18.510 1.00 58.22 106 ASP A CA 1
ATOM 861 C C . ASP A 1 106 ? -1.845 -2.883 19.037 1.00 58.22 106 ASP A C 1
ATOM 863 O O . ASP A 1 106 ? -2.258 -2.533 20.181 1.00 58.22 106 ASP A O 1
#

Radius of gyration: 21.37 Å; chains: 1; bounding box: 47×28×53 Å

Sequence (106 aa):
MNSPSTINPQFEKQVTPLLSEFGYQGGIKELVQDQLTLMLQSKIDHYQAEIALYRQQSGDDYEQILNYAESATSEDFDLEDRLNDWRFAREMLSHYQAQMAQLADD

pLDDT: mean 90.73, std 10.8, range [38.34, 98.62]

Foldseek 3Di:
DDDPPDDDVVVQVVCQVVCVVVVPPVGPVSVVLVVLLVVLVVLLVVLVVVLVVLCVVVVDHLVVLVVVCVPDPDDDVVSVVSSVVNVVSVVSNVVSVVVNVVSVVD

Secondary structure (DSSP, 8-state):
-----PPPHHHHHHHHHHHHHTT-TTTHHHHHHHHHHHHHHHHHHHHHHHHHHHHHHHSS-HHHHHHHHHH-SS--HHHHHHHHHHHHHHHHHHHHHHHHHHHHT-